Protein AF-A0A7S0LKS9-F1 (afdb_monomer_lite)

InterPro domains:
  IPR029044 Nucleotide-diphospho-sugar transferases [G3DSA:3.90.550.10] (1-172)

Secondary structure (DSSP, 8-state):
-HHHHHTS--TT----EEEEE-TT--HHHHHHHHH---SSS-EEEEEGGGGS---HHHHHHHHTT--STT--B----TT----TTHHHHHHHHHHHH--TT-HHHHHHHT--EEES---SEETTSSS-EE--HHHH-SSS----SSPPSSSEEEPHHHHHHHHHHHHHHTSTTT----

Organism: NCBI:txid221442

Foldseek 3Di:
DLVQQQLADQVLAQDEAEAEAFAPDDPVVVVCLVPRDHPRHHYHYHYNNPPNDGCPPVRCVLVVLPDPDLDKDKDADPPDHAHSCLNVQQVVCCVVQDPLLPPVSCVVVVHFWAFRDDDQWDPVDPPIDGDDCVVVDPDPDDDDPDDDPRIIIGGSVSVVVVSVVVVVQCDPPRHVPD

Sequence (178 aa):
LLTSLEAAEYCGDLVPLRIIVDGGALNTVTQAVHAFKWSHGTKEVISYDTRGVSLGIRGMWINSTVLPGNQHILPLEDDIEVSPLYYWWVQHAAQVYGSIDNKTLMAQRRLVGISLYTPRLNEIRYPQIKWLPEKATNTAAFRLQVPCSWGALFIGSVWKEFIAFYHLRVRQPFFNFS

pLDDT: mean 88.92, std 9.21, range [52.94, 98.38]

Radius of gyration: 17.78 Å; chains: 1; bounding box: 43×42×48 Å

Structure (mmCIF, N/CA/C/O backbone):
data_AF-A0A7S0LKS9-F1
#
_entry.id   AF-A0A7S0LKS9-F1
#
loop_
_atom_site.group_PDB
_atom_site.id
_atom_site.type_symbol
_atom_site.label_atom_id
_atom_site.label_alt_id
_atom_site.label_comp_id
_atom_site.label_asym_id
_atom_site.label_entity_id
_atom_site.label_seq_id
_atom_site.pdbx_PDB_ins_code
_atom_site.Cartn_x
_atom_site.Cartn_y
_atom_site.Cartn_z
_atom_site.occupancy
_atom_site.B_iso_or_equiv
_atom_site.auth_seq_id
_atom_site.auth_comp_id
_atom_site.auth_asym_id
_atom_site.auth_atom_id
_atom_site.pdbx_PDB_model_num
ATOM 1 N N . LEU A 1 1 ? -12.368 1.971 -1.699 1.00 96.06 1 LEU A N 1
ATOM 2 C CA . LEU A 1 1 ? -11.348 1.031 -1.168 1.00 96.06 1 LEU A CA 1
ATOM 3 C C . LEU A 1 1 ? -11.827 -0.379 -0.759 1.00 96.06 1 LEU A C 1
ATOM 5 O O . LEU A 1 1 ? -11.455 -1.335 -1.431 1.00 96.06 1 LEU A O 1
ATOM 9 N N . LEU A 1 2 ? -12.567 -0.570 0.348 1.00 97.94 2 LEU A N 1
ATOM 10 C CA . LEU A 1 2 ? -12.765 -1.913 0.952 1.00 97.94 2 LEU A CA 1
ATOM 11 C C . LEU A 1 2 ? -13.381 -2.946 -0.003 1.00 97.94 2 LEU A C 1
ATOM 13 O O . LEU A 1 2 ? -12.900 -4.071 -0.093 1.00 97.94 2 LEU A O 1
ATOM 17 N N . THR A 1 3 ? -14.392 -2.540 -0.771 1.00 98.00 3 THR A N 1
ATOM 18 C CA . THR A 1 3 ? -15.015 -3.395 -1.790 1.00 98.00 3 THR A CA 1
ATOM 19 C C . THR A 1 3 ? -14.018 -3.827 -2.867 1.00 98.00 3 THR A C 1
ATOM 21 O O . THR A 1 3 ? -14.008 -4.990 -3.251 1.00 98.00 3 THR A O 1
ATOM 24 N N . SER A 1 4 ? -13.150 -2.919 -3.332 1.00 98.25 4 SER A N 1
ATOM 25 C CA . SER A 1 4 ? -12.132 -3.253 -4.339 1.00 98.25 4 SER A CA 1
ATOM 26 C C . SER A 1 4 ? -11.036 -4.173 -3.799 1.00 98.25 4 SER A C 1
ATOM 28 O O . SER A 1 4 ? -10.529 -4.995 -4.552 1.00 98.25 4 SER A O 1
ATOM 30 N N . LEU A 1 5 ? -10.699 -4.072 -2.505 1.00 98.19 5 LEU A N 1
ATOM 31 C CA . LEU A 1 5 ? -9.762 -4.998 -1.862 1.00 98.19 5 LEU A CA 1
ATOM 32 C C . LEU A 1 5 ? -10.354 -6.405 -1.792 1.00 98.19 5 LEU A C 1
ATOM 34 O O . LEU A 1 5 ? -9.710 -7.358 -2.202 1.00 98.19 5 LEU A O 1
ATOM 38 N N . GLU A 1 6 ? -11.597 -6.537 -1.329 1.00 98.19 6 GLU A N 1
ATOM 39 C CA . GLU A 1 6 ? -12.261 -7.844 -1.230 1.00 98.19 6 GLU A CA 1
ATOM 40 C C . GLU A 1 6 ? -12.460 -8.511 -2.599 1.00 98.19 6 GLU A C 1
ATOM 42 O O . GLU A 1 6 ? -12.403 -9.732 -2.705 1.00 98.19 6 GLU A O 1
ATOM 47 N N . ALA A 1 7 ? -12.670 -7.722 -3.654 1.00 98.12 7 ALA A N 1
ATOM 48 C CA . ALA A 1 7 ? -12.849 -8.224 -5.014 1.00 98.12 7 ALA A CA 1
ATOM 49 C C . ALA A 1 7 ? -11.535 -8.578 -5.739 1.00 98.12 7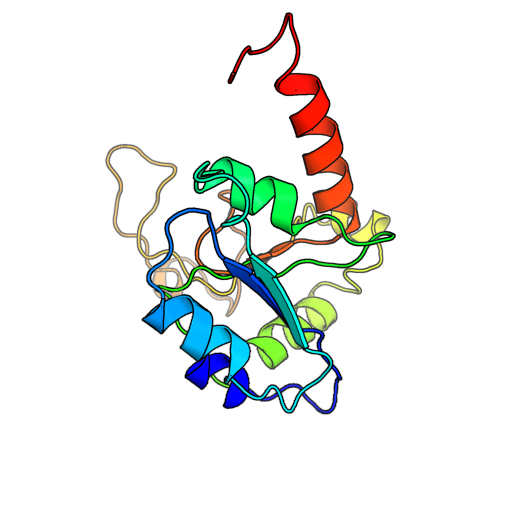 ALA A C 1
ATOM 51 O O . ALA A 1 7 ? -11.587 -9.038 -6.881 1.00 98.12 7 ALA A O 1
ATOM 52 N N . ALA A 1 8 ? -10.372 -8.316 -5.137 1.00 98.19 8 ALA A N 1
ATOM 53 C CA . ALA A 1 8 ? -9.086 -8.548 -5.782 1.00 98.19 8 ALA A CA 1
ATOM 54 C C . ALA A 1 8 ? -8.640 -10.017 -5.729 1.00 98.19 8 ALA A C 1
ATOM 56 O O . ALA A 1 8 ? -9.030 -10.785 -4.852 1.00 98.19 8 ALA A O 1
ATOM 57 N N . GLU A 1 9 ? -7.795 -10.395 -6.688 1.00 97.19 9 GLU A N 1
ATOM 58 C CA . GLU A 1 9 ? -7.182 -11.717 -6.785 1.00 97.19 9 GLU A CA 1
ATOM 59 C C . GLU A 1 9 ? -5.852 -11.745 -6.023 1.00 97.19 9 GLU A C 1
ATOM 61 O O . GLU A 1 9 ? -4.902 -11.048 -6.393 1.00 97.19 9 GLU A O 1
ATOM 66 N N . TYR A 1 10 ? -5.783 -12.578 -4.983 1.00 97.69 10 TYR A N 1
ATOM 67 C CA . TYR A 1 10 ? -4.606 -12.741 -4.122 1.00 97.69 10 TYR A CA 1
ATOM 68 C C . TYR A 1 10 ? -3.764 -13.978 -4.453 1.00 97.69 10 TYR A C 1
ATOM 70 O O . TYR A 1 10 ? -2.829 -14.302 -3.730 1.00 97.69 10 TYR A O 1
ATOM 78 N N . CYS A 1 11 ? -4.054 -14.666 -5.557 1.00 94.38 11 CYS A N 1
ATOM 79 C CA . CYS A 1 11 ? -3.308 -15.821 -6.060 1.00 94.38 11 CYS A CA 1
ATOM 80 C C . CYS A 1 11 ? -3.220 -16.987 -5.055 1.00 94.38 11 CYS A C 1
ATOM 82 O O . CYS A 1 11 ? -2.276 -17.773 -5.098 1.00 94.38 11 CYS A O 1
ATOM 84 N N . GLY A 1 12 ? -4.201 -17.101 -4.152 1.00 94.25 12 GLY A N 1
ATOM 85 C CA . GLY A 1 12 ? -4.217 -18.082 -3.062 1.00 94.25 12 GLY A CA 1
ATOM 86 C C . GLY A 1 12 ? -3.401 -17.694 -1.821 1.00 94.25 12 GLY A C 1
ATOM 87 O O . GLY A 1 12 ? -3.406 -18.454 -0.850 1.00 94.25 12 GLY A O 1
ATOM 88 N N . ASP A 1 13 ? -2.739 -16.533 -1.818 1.00 95.62 13 ASP A N 1
ATOM 89 C CA . ASP A 1 13 ? -2.003 -16.039 -0.655 1.00 95.62 13 ASP A CA 1
ATOM 90 C C . ASP A 1 13 ? -2.953 -15.493 0.418 1.00 95.62 13 ASP A C 1
ATOM 92 O O . ASP A 1 13 ? -3.965 -14.851 0.131 1.00 95.62 13 ASP A O 1
ATOM 96 N N . LEU A 1 14 ? -2.586 -15.704 1.685 1.00 96.06 14 LEU A N 1
ATOM 97 C CA . LEU A 1 14 ? -3.245 -15.062 2.820 1.00 96.06 14 LEU A CA 1
ATOM 98 C C . LEU A 1 14 ? -2.545 -13.738 3.132 1.00 96.06 14 LEU A C 1
ATOM 100 O O . LEU A 1 14 ? -1.422 -13.717 3.639 1.00 96.06 14 LEU A O 1
ATOM 104 N N . VAL A 1 15 ? -3.228 -12.630 2.864 1.00 95.38 15 VAL A N 1
ATOM 105 C CA . VAL A 1 15 ? -2.738 -11.266 3.056 1.00 95.38 15 VAL A CA 1
ATOM 106 C C . VAL A 1 15 ? -3.422 -10.629 4.269 1.00 95.38 15 VAL A C 1
ATOM 108 O O . VAL A 1 15 ? -4.631 -10.391 4.247 1.00 95.38 15 VAL A O 1
ATOM 111 N N . PRO A 1 16 ? -2.682 -10.327 5.351 1.00 94.56 16 PRO A N 1
ATOM 112 C CA . PRO A 1 16 ? -3.230 -9.601 6.490 1.00 94.56 16 PRO A CA 1
ATOM 113 C C . PRO A 1 16 ? -3.693 -8.195 6.096 1.00 94.56 16 PRO A C 1
ATOM 115 O O . PRO A 1 16 ? -2.937 -7.428 5.500 1.00 94.56 16 PRO A O 1
ATOM 118 N N . LEU A 1 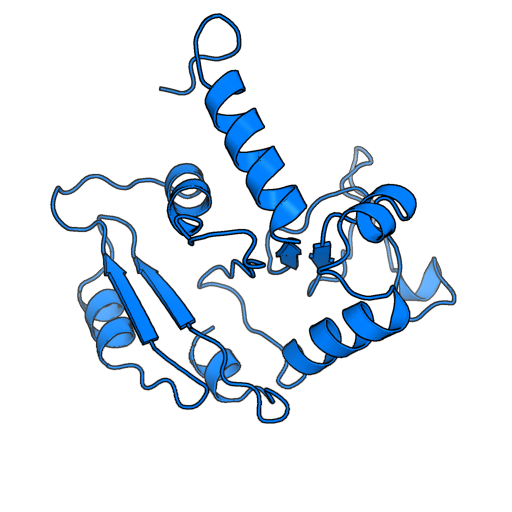17 ? -4.914 -7.837 6.490 1.00 95.62 17 LEU A N 1
ATOM 119 C CA . LEU A 1 17 ? -5.466 -6.498 6.341 1.00 95.62 17 LEU A CA 1
ATOM 120 C C . LEU A 1 17 ? -5.520 -5.809 7.704 1.00 95.62 17 LEU A C 1
ATOM 122 O O . LEU A 1 17 ? -6.250 -6.223 8.605 1.00 95.62 17 LEU A O 1
ATOM 126 N N . ARG A 1 18 ? -4.780 -4.711 7.835 1.00 94.12 18 ARG A N 1
ATOM 127 C CA . ARG A 1 18 ? -4.862 -3.810 8.984 1.00 94.12 18 ARG A CA 1
ATOM 128 C C . ARG A 1 18 ? -5.527 -2.517 8.549 1.00 94.12 18 ARG A C 1
ATOM 130 O O . ARG A 1 18 ? -5.017 -1.837 7.664 1.00 94.12 18 ARG A O 1
ATOM 137 N N . ILE A 1 19 ? -6.637 -2.171 9.188 1.00 94.81 19 ILE A N 1
ATOM 138 C CA . ILE A 1 19 ? -7.364 -0.936 8.911 1.00 94.81 19 ILE A CA 1
ATOM 139 C C . ILE A 1 19 ? -7.192 0.005 10.093 1.00 94.81 19 ILE A C 1
ATOM 141 O O . ILE A 1 19 ? -7.454 -0.363 11.238 1.00 94.81 19 ILE A O 1
ATOM 145 N N . ILE A 1 20 ? -6.715 1.210 9.808 1.00 92.12 20 ILE A N 1
ATOM 146 C CA . ILE A 1 20 ? -6.375 2.201 10.822 1.00 92.12 20 ILE A CA 1
ATOM 147 C C . ILE A 1 20 ? -7.318 3.377 10.670 1.00 92.12 20 ILE A C 1
ATOM 149 O O . ILE A 1 20 ? -7.400 3.982 9.606 1.00 92.12 20 ILE A O 1
ATOM 153 N N . VAL A 1 21 ? -8.018 3.688 11.751 1.00 92.62 21 VAL A N 1
ATOM 154 C CA . VAL A 1 21 ? -9.016 4.748 11.815 1.00 92.62 21 VAL A CA 1
ATOM 155 C C . VAL A 1 21 ? -8.465 5.858 12.699 1.00 92.62 21 VAL A C 1
ATOM 157 O O . VAL A 1 21 ? -8.126 5.616 13.862 1.00 92.62 21 VAL A O 1
ATOM 160 N N . ASP A 1 22 ? -8.335 7.066 12.148 1.00 91.94 22 ASP A N 1
ATOM 161 C CA . ASP A 1 22 ? -7.852 8.215 12.917 1.00 91.94 22 ASP A CA 1
ATOM 162 C C . ASP A 1 22 ? -8.875 8.683 13.964 1.00 91.94 22 ASP A C 1
ATOM 164 O O . ASP A 1 22 ? -10.064 8.357 13.901 1.00 91.94 22 ASP A O 1
ATOM 168 N N . GLY A 1 23 ? -8.408 9.475 14.929 1.00 90.44 23 GLY A N 1
ATOM 169 C CA . GLY A 1 23 ? -9.276 10.129 15.902 1.00 90.44 23 GLY A CA 1
ATOM 170 C C . GLY A 1 23 ? -10.269 11.084 15.231 1.00 90.44 23 GLY A C 1
ATOM 171 O O . GLY A 1 23 ? -9.899 11.855 14.348 1.00 90.44 23 GLY A O 1
ATOM 172 N N . GLY A 1 24 ? -11.530 11.049 15.671 1.00 87.94 24 GLY A N 1
ATOM 173 C CA . GLY A 1 24 ? -12.597 11.896 15.125 1.00 87.94 24 GLY A CA 1
ATOM 174 C C . GLY A 1 24 ? -13.312 11.325 13.895 1.00 87.94 24 GLY A C 1
ATOM 175 O O . GLY A 1 24 ? -14.127 12.024 13.291 1.00 87.94 24 GLY A O 1
ATOM 176 N N . ALA A 1 25 ? -13.047 10.069 13.523 1.00 89.88 25 ALA A N 1
ATOM 177 C CA . ALA A 1 25 ? -13.829 9.380 12.504 1.00 89.88 25 ALA A CA 1
ATOM 178 C C . ALA A 1 25 ? -15.313 9.278 12.897 1.00 89.88 25 ALA A C 1
ATOM 180 O O . ALA A 1 25 ? -15.669 9.095 14.061 1.00 89.88 25 ALA A O 1
ATOM 181 N N . LEU A 1 26 ? -16.199 9.363 11.902 1.00 92.19 26 LEU A N 1
ATOM 182 C CA . LEU A 1 26 ? -17.635 9.210 12.127 1.00 92.19 26 LEU A CA 1
ATOM 183 C C . LEU A 1 26 ? -17.958 7.798 12.631 1.00 92.19 26 LEU A C 1
ATOM 185 O O . LEU A 1 26 ? -17.413 6.812 12.136 1.00 92.19 26 LEU A O 1
ATOM 189 N N . ASN A 1 27 ? -18.941 7.685 13.527 1.00 92.00 27 ASN A N 1
ATOM 190 C CA . ASN A 1 27 ? -19.422 6.388 14.021 1.00 92.00 27 ASN A CA 1
ATOM 191 C C . ASN A 1 27 ? -19.809 5.427 12.888 1.00 92.00 27 ASN A C 1
ATOM 193 O O . ASN A 1 27 ? -19.575 4.226 12.995 1.00 92.00 27 ASN A O 1
ATOM 197 N N . THR A 1 28 ? -20.374 5.946 11.796 1.00 95.56 28 THR A N 1
ATOM 198 C CA . THR A 1 28 ? -20.734 5.156 10.610 1.00 95.56 28 THR A CA 1
ATOM 199 C C . THR A 1 28 ? -19.511 4.562 9.916 1.00 95.56 28 THR A C 1
ATOM 201 O O . THR A 1 28 ? -19.565 3.411 9.488 1.00 95.56 28 THR A O 1
ATOM 204 N N . VAL A 1 29 ? -18.400 5.305 9.853 1.00 93.94 29 VAL A N 1
ATOM 205 C CA . VAL A 1 29 ? -17.123 4.804 9.334 1.00 93.94 29 VAL A CA 1
ATOM 206 C C . VAL A 1 29 ? -16.643 3.682 10.237 1.00 93.94 29 VAL A C 1
ATOM 208 O O . VAL A 1 29 ? -16.519 2.561 9.759 1.00 93.94 29 VAL A O 1
ATOM 211 N N . THR A 1 30 ? -16.493 3.937 11.541 1.00 93.12 30 THR A N 1
ATOM 212 C CA . THR A 1 30 ? -16.053 2.941 12.535 1.00 93.12 30 THR A CA 1
ATOM 213 C C . THR A 1 30 ? -16.879 1.650 12.458 1.00 93.12 30 THR A C 1
ATOM 215 O O . THR A 1 30 ? -16.322 0.554 12.371 1.00 93.12 30 THR A O 1
ATOM 218 N N . GLN A 1 31 ? -18.209 1.760 12.396 1.00 95.06 31 GLN A N 1
ATOM 219 C CA . GLN A 1 31 ? -19.110 0.615 12.229 1.00 95.06 31 GLN A CA 1
ATOM 220 C C . GLN A 1 31 ? -18.855 -0.147 10.925 1.00 95.06 31 GLN A C 1
ATOM 222 O O . GLN A 1 31 ? -18.771 -1.376 10.954 1.00 95.06 31 GLN A O 1
ATOM 227 N N . ALA A 1 32 ? -18.690 0.553 9.799 1.00 96.44 32 ALA A N 1
ATOM 228 C CA . ALA A 1 32 ? -18.408 -0.072 8.511 1.00 96.44 32 ALA A CA 1
ATOM 229 C C . ALA A 1 32 ? -17.090 -0.864 8.536 1.00 96.44 32 ALA A C 1
ATOM 231 O O . ALA A 1 32 ? -17.057 -2.009 8.082 1.00 96.44 32 ALA A O 1
ATOM 232 N N . VAL A 1 33 ? -16.024 -0.315 9.131 1.00 96.31 33 VAL A N 1
ATOM 233 C CA . VAL A 1 33 ? -14.716 -0.996 9.219 1.00 96.31 33 VAL A CA 1
ATOM 234 C C . VAL A 1 33 ? -14.775 -2.256 10.086 1.00 96.31 33 VAL A C 1
ATOM 236 O O . VAL A 1 33 ? -14.206 -3.302 9.749 1.00 96.31 33 VAL A O 1
ATOM 239 N N . HIS A 1 34 ? -15.496 -2.187 11.208 1.00 95.94 34 HIS A N 1
ATOM 240 C CA . HIS A 1 34 ? -15.692 -3.344 12.079 1.00 95.94 34 HIS A CA 1
ATOM 241 C C . HIS A 1 34 ? -16.566 -4.418 11.423 1.00 95.94 34 HIS A C 1
ATOM 243 O O . HIS A 1 34 ? -16.226 -5.600 11.519 1.00 95.94 34 HIS A O 1
ATOM 249 N N . ALA A 1 35 ? -17.626 -4.024 10.713 1.00 97.44 35 ALA A N 1
ATOM 250 C CA . ALA A 1 35 ? -18.545 -4.937 10.034 1.00 97.44 35 ALA A CA 1
ATOM 251 C C . ALA A 1 35 ? -17.959 -5.581 8.765 1.00 97.44 35 ALA A C 1
ATOM 253 O O . ALA A 1 35 ? -18.375 -6.679 8.393 1.00 97.44 35 ALA A O 1
ATOM 254 N N . PHE A 1 36 ? -16.997 -4.925 8.110 1.00 98.38 36 PHE A N 1
ATOM 255 C CA . PHE A 1 36 ? -16.362 -5.425 6.893 1.00 98.38 36 PHE A CA 1
ATOM 256 C C . PHE A 1 36 ? -15.754 -6.820 7.100 1.00 98.38 36 PHE A C 1
ATOM 258 O O . PHE A 1 36 ? -15.000 -7.042 8.046 1.00 98.38 36 PHE A O 1
ATOM 265 N N . LYS A 1 37 ? -16.062 -7.776 6.225 1.00 98.00 37 LYS A N 1
ATOM 266 C CA . LYS A 1 37 ? -15.480 -9.122 6.277 1.00 98.00 37 LYS A CA 1
ATOM 26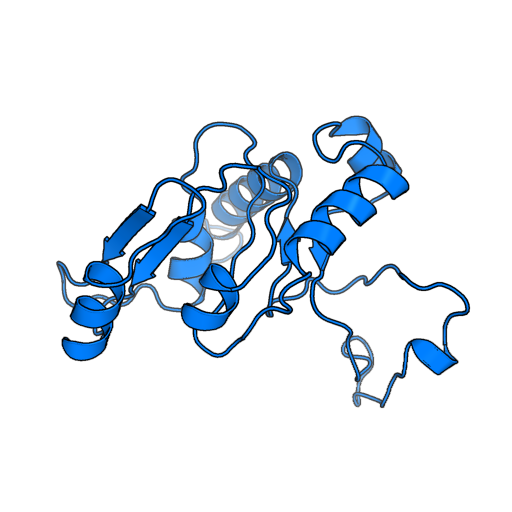7 C C . LYS A 1 37 ? -14.315 -9.190 5.304 1.00 98.00 37 LYS A C 1
ATOM 269 O O . LYS A 1 37 ? -14.453 -8.724 4.185 1.00 98.00 37 LYS A O 1
ATOM 274 N N . TRP A 1 38 ? -13.209 -9.767 5.760 1.00 98.31 38 TRP A N 1
ATOM 275 C CA . TRP A 1 38 ? -12.011 -9.966 4.959 1.00 98.31 38 TRP A CA 1
ATOM 276 C C . TRP A 1 38 ? -11.844 -11.454 4.678 1.00 98.31 38 TRP A C 1
ATOM 278 O O . TRP A 1 38 ? -11.656 -12.220 5.626 1.00 98.31 38 TRP A O 1
ATOM 288 N N . SER A 1 39 ? -11.971 -11.870 3.416 1.00 97.88 39 SER A N 1
ATOM 289 C CA . SER A 1 39 ? -11.875 -13.294 3.054 1.00 97.88 39 SER A CA 1
ATOM 290 C C . SER A 1 39 ? -10.455 -13.758 2.733 1.00 97.88 39 SER A C 1
ATOM 292 O O . SER A 1 39 ? -10.187 -14.958 2.777 1.00 97.88 39 SER A O 1
ATOM 294 N N . HIS A 1 40 ? -9.528 -12.827 2.499 1.00 97.69 40 HIS A N 1
ATOM 295 C CA . HIS A 1 40 ? -8.179 -13.136 2.013 1.00 97.69 40 HIS A CA 1
ATOM 296 C C . HIS A 1 40 ? -7.106 -13.139 3.108 1.00 97.69 40 HIS A C 1
ATOM 298 O O . HIS A 1 40 ? -5.925 -13.034 2.806 1.00 97.69 40 HIS A O 1
ATOM 304 N N . GLY A 1 41 ? -7.466 -13.240 4.392 1.00 97.12 41 GLY A N 1
AT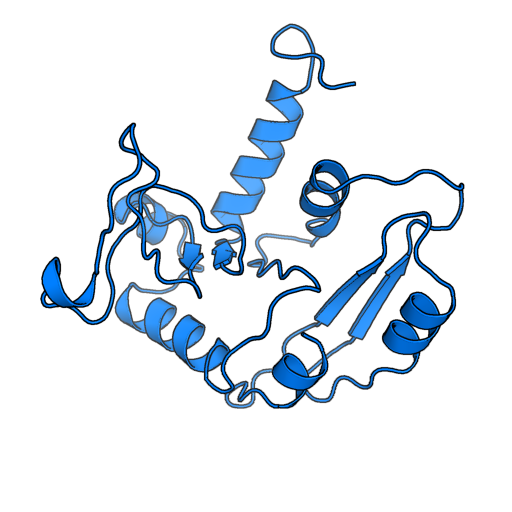OM 305 C CA . GLY A 1 41 ? -6.490 -13.296 5.486 1.00 97.12 41 GLY A CA 1
ATOM 306 C C . GLY A 1 41 ? -7.035 -12.856 6.842 1.00 97.12 41 GLY A C 1
ATOM 307 O O . GLY A 1 41 ? -8.238 -12.867 7.096 1.00 97.12 41 GLY A O 1
ATOM 308 N N . THR A 1 42 ? -6.140 -12.450 7.744 1.00 96.62 42 THR A N 1
ATOM 309 C CA . THR A 1 42 ? -6.529 -11.876 9.039 1.00 96.62 42 THR A CA 1
ATOM 310 C C . THR A 1 42 ? -6.929 -10.411 8.887 1.00 96.62 42 THR A C 1
ATOM 312 O O . THR A 1 42 ? -6.346 -9.684 8.085 1.00 96.62 42 THR A O 1
ATOM 315 N N . LYS A 1 43 ? -7.916 -9.966 9.673 1.00 96.94 43 LYS A N 1
ATOM 316 C CA . LYS A 1 43 ? -8.324 -8.559 9.755 1.00 96.94 43 LYS A CA 1
ATOM 317 C C . LYS A 1 43 ? -8.025 -8.001 11.140 1.00 96.94 43 LYS A C 1
ATOM 319 O O . LYS A 1 43 ? -8.476 -8.560 12.136 1.00 96.94 43 LYS A O 1
ATOM 324 N N . GLU A 1 44 ? -7.350 -6.863 11.189 1.00 94.44 44 GLU A N 1
ATOM 325 C CA . GLU A 1 44 ? -7.137 -6.071 12.399 1.00 94.44 44 GLU A CA 1
ATOM 326 C C . GLU A 1 44 ? -7.682 -4.655 12.189 1.00 94.44 44 GLU A C 1
ATOM 328 O O . GLU A 1 44 ? -7.473 -4.056 11.135 1.00 94.44 44 GLU A O 1
ATOM 333 N N . VAL A 1 45 ? -8.383 -4.113 13.187 1.00 93.38 45 VAL A N 1
ATOM 334 C CA . VAL A 1 45 ? -8.853 -2.720 13.183 1.00 93.38 45 VAL A CA 1
ATOM 335 C C . VAL A 1 45 ? -8.218 -1.996 14.361 1.00 93.38 45 VAL A C 1
ATOM 337 O O . VAL A 1 45 ? -8.346 -2.445 15.499 1.00 93.38 45 VAL A O 1
ATOM 340 N N . ILE A 1 46 ? -7.545 -0.881 14.085 1.00 90.06 46 ILE A N 1
ATOM 341 C CA . ILE A 1 46 ? -6.914 -0.019 15.087 1.00 90.06 46 ILE A CA 1
ATOM 342 C C . ILE A 1 46 ? -7.579 1.352 15.009 1.00 90.06 46 ILE A C 1
ATOM 344 O O . ILE A 1 46 ? -7.467 2.031 13.992 1.00 90.06 46 ILE A O 1
ATOM 348 N N . SER A 1 47 ? -8.236 1.770 16.088 1.00 88.69 47 SER A N 1
ATOM 349 C CA . SER A 1 47 ? -8.908 3.071 16.160 1.00 88.69 47 SER A CA 1
ATOM 350 C C . SER A 1 47 ? -8.202 3.988 17.154 1.00 88.69 47 SER A C 1
ATOM 352 O O . SER A 1 47 ? -8.069 3.655 18.333 1.00 88.69 47 SER A O 1
ATOM 354 N N . TYR A 1 48 ? -7.793 5.172 16.699 1.00 85.56 48 TYR A N 1
ATOM 355 C CA . TYR A 1 48 ? -7.166 6.205 17.536 1.00 85.56 48 TYR A CA 1
ATOM 356 C C . TYR A 1 48 ? -8.179 7.128 18.242 1.00 85.56 48 TYR A C 1
ATOM 358 O O . TYR A 1 48 ? -7.801 8.106 18.882 1.00 85.56 48 TYR A O 1
ATOM 366 N N . ASP A 1 49 ? -9.463 6.763 18.219 1.00 69.00 49 ASP A N 1
ATOM 367 C CA . ASP A 1 49 ? -10.592 7.499 18.809 1.00 69.00 49 ASP A CA 1
ATOM 368 C C . ASP A 1 49 ? -10.500 7.702 20.337 1.00 69.00 49 ASP A C 1
ATOM 370 O O . ASP A 1 49 ? -11.078 8.624 20.904 1.00 69.00 49 ASP A O 1
ATOM 374 N N . THR A 1 50 ? -9.698 6.891 21.031 1.00 55.28 50 THR A N 1
ATOM 375 C CA . THR A 1 50 ? -9.720 6.781 22.502 1.00 55.28 50 THR A CA 1
ATOM 376 C C . THR A 1 50 ? -9.378 8.053 23.292 1.00 55.28 50 THR A C 1
ATOM 378 O O . THR A 1 50 ? -9.501 8.039 24.516 1.00 55.28 50 THR A O 1
ATOM 381 N N . ARG A 1 51 ? -8.956 9.157 22.655 1.00 52.94 51 ARG A N 1
ATOM 382 C CA . ARG A 1 51 ? -8.585 10.409 23.351 1.00 52.94 51 ARG A CA 1
ATOM 383 C C . ARG A 1 51 ? -9.011 11.714 22.664 1.00 52.94 51 ARG A C 1
ATOM 385 O O . ARG A 1 51 ? -8.597 12.773 23.123 1.00 52.94 51 ARG A O 1
ATOM 392 N N . GLY A 1 52 ? -9.792 11.669 21.580 1.00 59.91 52 GLY A N 1
ATOM 393 C CA . GLY A 1 52 ? -10.159 12.880 20.820 1.00 59.91 52 GLY A CA 1
ATOM 394 C C . GLY A 1 52 ? -8.974 13.586 20.140 1.00 59.91 52 GLY A C 1
ATOM 395 O O . GLY A 1 52 ? -9.073 14.756 19.780 1.00 59.91 52 GLY A O 1
ATOM 396 N N . VAL A 1 53 ? -7.844 12.891 19.978 1.00 70.38 53 VAL A N 1
ATOM 397 C CA . VAL A 1 53 ? -6.633 13.410 19.332 1.00 70.38 53 VAL A CA 1
ATOM 398 C C . VAL A 1 53 ? -6.460 12.694 17.998 1.00 70.38 53 VAL A C 1
ATOM 400 O O . VAL A 1 53 ? -6.240 11.486 17.971 1.00 70.38 53 VAL A O 1
ATOM 403 N N . SER A 1 54 ? -6.556 13.446 16.902 1.00 84.62 54 SER A N 1
ATOM 404 C CA . SER A 1 54 ? -6.182 12.979 15.564 1.00 84.62 54 SER A CA 1
ATOM 405 C C . SER A 1 54 ? -4.658 12.939 15.447 1.00 84.62 54 SER A C 1
ATOM 407 O O . SER A 1 54 ? -3.958 13.861 15.872 1.00 84.62 54 SER A O 1
ATOM 409 N N . LEU A 1 55 ? -4.136 11.859 14.872 1.00 86.75 55 LEU A N 1
ATOM 410 C CA . LEU A 1 55 ? -2.724 11.732 14.518 1.00 86.75 55 LEU A CA 1
ATOM 411 C C . LEU A 1 55 ? -2.379 12.531 13.255 1.00 86.75 55 LEU A C 1
ATOM 413 O O . LEU A 1 55 ? -1.200 12.801 12.989 1.00 86.75 55 LEU A O 1
ATOM 417 N N . GLY A 1 56 ? -3.398 12.869 12.462 1.00 88.12 56 GLY A N 1
ATOM 418 C CA . GLY A 1 56 ? -3.267 13.427 11.129 1.00 88.12 56 GLY A CA 1
ATOM 419 C C . GLY A 1 56 ? -2.575 12.459 10.171 1.00 88.12 56 GLY A C 1
ATOM 420 O O . GLY A 1 56 ? -2.012 11.434 10.562 1.00 88.12 56 GLY A O 1
ATOM 421 N N . ILE A 1 57 ? -2.542 12.819 8.887 1.00 87.62 57 ILE A N 1
ATOM 422 C CA . ILE A 1 57 ? -2.002 11.945 7.834 1.00 87.62 57 ILE A CA 1
ATOM 423 C C . ILE A 1 57 ? -0.574 11.470 8.141 1.00 87.62 57 ILE A C 1
ATOM 425 O O . ILE A 1 57 ? -0.264 10.289 8.042 1.00 87.62 57 ILE A O 1
ATOM 429 N N . ARG A 1 58 ? 0.296 12.360 8.633 1.00 87.56 58 ARG A N 1
ATOM 430 C CA . ARG A 1 58 ? 1.680 12.005 8.974 1.00 87.56 58 ARG A CA 1
ATOM 431 C C . ARG A 1 58 ? 1.743 10.998 10.116 1.00 87.56 58 ARG A C 1
ATOM 433 O O . ARG A 1 58 ? 2.474 10.015 10.021 1.00 87.56 58 ARG A O 1
ATOM 440 N N . GLY A 1 59 ? 1.013 11.250 11.202 1.00 87.50 59 GLY A N 1
ATOM 441 C CA . GLY A 1 59 ? 1.010 10.361 12.354 1.00 87.50 59 GLY A CA 1
ATOM 442 C C . GLY A 1 59 ? 0.398 9.005 12.011 1.00 87.50 59 GLY A 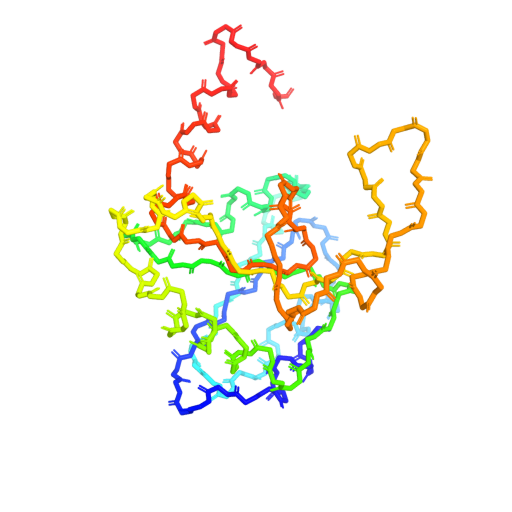C 1
ATOM 443 O O . GLY A 1 59 ? 0.940 7.989 12.439 1.00 87.50 59 GLY A O 1
ATOM 444 N N . MET A 1 60 ? -0.649 8.970 11.184 1.00 88.56 60 MET A N 1
ATOM 445 C CA . MET A 1 60 ? -1.221 7.725 10.667 1.00 88.56 60 MET A CA 1
ATOM 446 C C . MET A 1 60 ? -0.208 6.938 9.837 1.00 88.56 60 MET A C 1
ATOM 448 O O . MET A 1 60 ? 0.015 5.764 10.115 1.00 88.56 60 MET A O 1
ATOM 452 N N . TRP A 1 61 ? 0.465 7.578 8.876 1.00 87.38 61 TRP A N 1
ATOM 453 C CA . TRP A 1 61 ? 1.471 6.922 8.040 1.00 87.38 61 TRP A CA 1
ATOM 454 C C . TRP A 1 61 ? 2.605 6.320 8.880 1.00 87.38 61 TRP A C 1
ATOM 456 O O . TRP A 1 61 ? 2.946 5.157 8.692 1.00 87.38 61 TRP A O 1
ATOM 466 N N . ILE A 1 62 ? 3.142 7.055 9.857 1.00 87.12 62 ILE A N 1
ATOM 467 C CA . ILE A 1 62 ? 4.242 6.566 10.708 1.00 87.12 62 ILE A CA 1
ATOM 468 C C . ILE A 1 62 ? 3.783 5.457 11.667 1.00 87.12 62 ILE A C 1
ATOM 470 O O . ILE A 1 62 ? 4.494 4.470 11.858 1.00 87.12 62 ILE A O 1
ATOM 474 N N . ASN A 1 63 ? 2.594 5.584 12.261 1.00 81.06 63 ASN A N 1
ATOM 475 C CA . ASN A 1 63 ? 2.082 4.579 13.195 1.00 81.06 63 ASN A CA 1
ATOM 476 C C . ASN A 1 63 ? 1.466 3.360 12.496 1.00 81.06 63 ASN A C 1
ATOM 478 O O . ASN A 1 63 ? 1.325 2.311 13.124 1.00 81.06 63 ASN A O 1
ATOM 482 N N . SER A 1 64 ? 1.176 3.442 11.193 1.00 74.81 64 SER A N 1
ATOM 483 C CA . SER A 1 64 ? 0.665 2.303 10.421 1.00 74.81 64 SER A CA 1
ATOM 484 C C . SER A 1 64 ? 1.639 1.133 10.316 1.00 74.81 64 SER A C 1
ATOM 486 O O . SER A 1 64 ? 1.258 0.018 9.962 1.00 74.81 64 SER A O 1
ATOM 488 N N . THR A 1 65 ? 2.894 1.361 10.705 1.00 67.31 65 THR A N 1
ATOM 489 C CA . THR A 1 65 ? 4.015 0.486 10.370 1.00 67.31 65 THR A CA 1
ATOM 490 C C . THR A 1 65 ? 4.669 -0.158 11.579 1.00 67.31 65 THR A C 1
ATOM 492 O O . THR A 1 65 ? 5.795 -0.643 11.493 1.00 67.31 65 THR A O 1
ATOM 495 N N . VAL A 1 66 ? 3.963 -0.195 12.714 1.00 63.84 66 VAL A N 1
ATOM 496 C CA . VAL A 1 66 ? 4.338 -1.021 13.870 1.00 63.84 66 VAL A CA 1
ATOM 497 C C . VAL A 1 66 ? 4.055 -2.488 13.523 1.00 63.84 66 VAL A C 1
ATOM 499 O O . VAL A 1 66 ? 3.067 -3.088 13.950 1.00 63.84 66 VAL A O 1
ATOM 502 N N . LEU A 1 67 ? 4.890 -3.049 12.652 1.00 63.84 67 LEU A N 1
ATOM 503 C CA . LEU A 1 67 ? 4.888 -4.455 12.269 1.00 63.84 67 LEU A CA 1
ATOM 504 C C . LEU A 1 67 ? 6.212 -5.088 12.712 1.00 63.84 67 LEU A C 1
ATOM 506 O O . LEU A 1 67 ? 7.267 -4.455 12.604 1.00 63.84 67 LEU A O 1
ATOM 510 N N . PRO A 1 68 ? 6.195 -6.324 13.233 1.00 61.53 68 PRO A N 1
ATOM 511 C CA . PRO A 1 68 ? 7.418 -7.012 13.614 1.00 61.53 68 PRO A CA 1
ATOM 512 C C . PRO A 1 68 ? 8.276 -7.349 12.382 1.00 61.53 68 PRO A C 1
ATOM 514 O O . PRO A 1 68 ? 7.782 -7.798 11.350 1.00 61.53 68 PRO A O 1
ATOM 517 N N . GLY A 1 69 ? 9.596 -7.195 12.513 1.00 71.88 69 GLY A N 1
ATOM 518 C CA . GLY A 1 69 ? 10.565 -7.682 11.526 1.00 71.88 69 GLY A CA 1
ATOM 519 C C . GLY A 1 69 ? 10.780 -6.759 10.321 1.00 71.88 69 GLY A C 1
ATOM 520 O O . GLY A 1 69 ? 11.016 -5.565 10.487 1.00 71.88 69 GLY A O 1
ATOM 521 N N . ASN A 1 70 ? 10.792 -7.352 9.121 1.00 77.31 70 ASN A N 1
ATOM 522 C CA . ASN A 1 70 ? 11.019 -6.685 7.830 1.00 77.31 70 ASN A CA 1
ATOM 523 C C . ASN A 1 70 ? 9.811 -6.859 6.889 1.00 77.31 70 ASN A C 1
ATOM 525 O O . ASN A 1 70 ? 9.979 -6.959 5.672 1.00 77.31 70 ASN A O 1
ATOM 529 N N . GLN A 1 71 ? 8.601 -6.941 7.447 1.00 87.31 71 GLN A N 1
ATOM 530 C CA . GLN A 1 71 ? 7.383 -7.069 6.649 1.00 87.31 71 GLN A CA 1
ATOM 531 C C . GLN A 1 71 ? 7.253 -5.897 5.674 1.00 87.31 71 GLN A C 1
ATOM 533 O O . GLN A 1 71 ? 7.517 -4.745 6.023 1.00 87.31 71 GLN A O 1
ATOM 538 N N . HIS A 1 72 ? 6.892 -6.209 4.435 1.00 91.06 72 HIS A N 1
ATOM 539 C CA . HIS A 1 72 ? 6.588 -5.198 3.434 1.00 91.06 72 HIS A CA 1
ATOM 540 C C . HIS A 1 72 ? 5.258 -4.534 3.769 1.00 91.06 72 HIS A C 1
ATOM 542 O O . HIS A 1 72 ? 4.367 -5.176 4.324 1.00 91.06 72 HIS A O 1
ATOM 548 N N . ILE A 1 73 ? 5.124 -3.258 3.426 1.00 91.19 73 ILE A N 1
ATOM 549 C CA . ILE A 1 73 ? 3.901 -2.506 3.702 1.00 91.19 73 ILE A CA 1
ATOM 550 C C . ILE A 1 73 ? 3.288 -2.006 2.405 1.00 91.19 73 ILE A C 1
ATOM 552 O O . ILE A 1 73 ? 4.008 -1.605 1.498 1.00 91.19 73 ILE A O 1
ATOM 556 N N . LEU A 1 74 ? 1.965 -2.000 2.329 1.00 93.94 74 LEU A N 1
ATOM 557 C CA . LEU A 1 74 ? 1.205 -1.413 1.231 1.00 93.94 74 LEU A CA 1
ATOM 558 C C . LEU A 1 74 ? 0.152 -0.477 1.841 1.00 93.94 74 LEU A C 1
ATOM 560 O O . LEU A 1 74 ? -0.987 -0.899 2.040 1.00 93.94 74 LEU A O 1
ATOM 564 N N . PRO A 1 75 ? 0.528 0.753 2.230 1.00 92.69 75 PRO A N 1
ATOM 565 C CA . PRO A 1 75 ? -0.436 1.730 2.717 1.00 92.69 75 PRO A CA 1
ATOM 566 C C . PRO A 1 75 ? -1.370 2.153 1.579 1.00 92.69 75 PRO A C 1
ATOM 568 O O . PRO A 1 75 ? -0.923 2.419 0.461 1.00 92.69 75 PRO A O 1
ATOM 571 N N . LEU A 1 76 ? -2.666 2.201 1.882 1.00 94.44 76 LEU A N 1
ATOM 572 C CA . LEU A 1 76 ? -3.730 2.631 0.980 1.00 94.44 76 LEU A CA 1
ATOM 573 C C . LEU A 1 76 ? -4.627 3.619 1.729 1.00 94.44 76 LEU A C 1
ATOM 575 O O . LEU A 1 76 ? -5.025 3.348 2.863 1.00 94.44 76 LEU A O 1
ATOM 579 N N . GLU A 1 77 ? -4.917 4.749 1.094 1.00 93.75 77 GLU A N 1
ATOM 580 C CA . GLU A 1 77 ? -5.835 5.774 1.603 1.00 93.75 77 GLU A CA 1
ATOM 581 C C . GLU A 1 77 ? -7.290 5.384 1.287 1.00 93.75 77 GLU A C 1
ATOM 583 O O . GLU A 1 77 ? -7.561 4.575 0.398 1.00 93.75 77 GLU A O 1
ATOM 588 N N . ASP A 1 78 ? -8.251 5.887 2.055 1.00 93.94 78 ASP A N 1
ATOM 589 C CA . ASP A 1 78 ? -9.658 5.485 1.954 1.00 93.94 78 ASP A CA 1
ATOM 590 C C . ASP A 1 78 ? -10.353 5.985 0.678 1.00 93.94 78 ASP A C 1
ATOM 592 O O . ASP A 1 78 ? -11.342 5.386 0.238 1.00 93.94 78 ASP A O 1
ATOM 596 N N . ASP A 1 79 ? -9.798 7.024 0.056 1.00 93.94 79 ASP A N 1
ATOM 597 C CA . ASP A 1 79 ? -10.277 7.673 -1.164 1.00 93.94 79 ASP A CA 1
ATOM 598 C C . ASP A 1 79 ? -9.764 7.033 -2.467 1.00 93.94 79 ASP A C 1
ATOM 600 O O . ASP A 1 79 ? -10.073 7.520 -3.557 1.00 93.94 79 ASP A O 1
ATOM 604 N N . ILE A 1 80 ? -9.045 5.908 -2.380 1.00 94.69 80 ILE A N 1
ATOM 605 C CA . ILE A 1 80 ? -8.597 5.148 -3.551 1.00 94.69 80 ILE A CA 1
ATOM 606 C C . ILE A 1 80 ? -9.298 3.792 -3.698 1.00 94.69 80 ILE A C 1
ATOM 608 O O . ILE A 1 80 ? -9.937 3.237 -2.795 1.00 94.69 80 ILE A O 1
ATOM 612 N N . GLU A 1 81 ? -9.172 3.236 -4.896 1.00 96.81 81 GLU A N 1
ATOM 613 C CA . GLU A 1 81 ? -9.593 1.884 -5.238 1.00 96.81 81 GLU A CA 1
ATOM 614 C C . GLU A 1 81 ? -8.442 1.156 -5.917 1.00 96.81 81 GLU A C 1
ATOM 616 O O . GLU A 1 81 ? -7.593 1.764 -6.573 1.00 96.81 81 GLU A O 1
ATOM 621 N N . VAL A 1 82 ? -8.415 -0.161 -5.756 1.00 97.50 82 VAL A N 1
ATOM 622 C CA . VAL A 1 82 ? -7.413 -1.014 -6.388 1.00 97.50 82 VAL A CA 1
ATOM 623 C C . VAL A 1 82 ? -8.024 -1.779 -7.555 1.00 97.50 82 VAL A C 1
ATOM 625 O O . VAL A 1 82 ? -9.197 -2.146 -7.544 1.00 97.50 82 VAL A O 1
ATOM 628 N N . SER A 1 83 ? -7.212 -2.046 -8.575 1.00 97.56 83 SER A N 1
ATOM 629 C CA . SER A 1 83 ? -7.578 -2.999 -9.626 1.00 97.56 83 SER A CA 1
ATOM 630 C C . SER A 1 83 ? -7.752 -4.400 -9.026 1.00 97.56 83 SER A C 1
ATOM 632 O O . SER A 1 83 ? -6.944 -4.765 -8.172 1.00 97.56 83 SER A O 1
ATOM 634 N N . PRO A 1 84 ? -8.673 -5.247 -9.527 1.00 97.94 84 PRO A N 1
ATOM 635 C CA . PRO A 1 84 ? -8.732 -6.654 -9.131 1.00 97.94 84 PRO A CA 1
ATOM 636 C C . PRO A 1 84 ? -7.409 -7.419 -9.324 1.00 97.94 84 PRO A C 1
ATOM 638 O O . PRO A 1 84 ? -7.195 -8.448 -8.697 1.00 97.94 84 PRO A O 1
ATOM 641 N N . LEU A 1 85 ? -6.499 -6.908 -10.164 1.00 97.56 85 LEU A N 1
ATOM 642 C CA . LEU A 1 85 ? -5.187 -7.500 -10.449 1.00 97.56 85 LEU A CA 1
ATOM 643 C C . LEU A 1 85 ? -4.020 -6.790 -9.742 1.00 97.56 85 LEU A C 1
ATOM 645 O O . LEU A 1 85 ? -2.860 -7.025 -10.083 1.00 97.56 85 LEU A O 1
ATOM 649 N N . TYR A 1 86 ? -4.281 -5.891 -8.788 1.00 97.44 86 TYR A N 1
ATOM 650 C CA . TYR A 1 86 ? -3.211 -5.104 -8.164 1.00 97.44 86 TYR A CA 1
ATOM 651 C C . TYR A 1 86 ? -2.190 -5.988 -7.429 1.00 97.44 86 TYR A C 1
ATOM 653 O O . TYR A 1 86 ? -0.990 -5.720 -7.484 1.00 97.44 86 TYR A O 1
ATOM 661 N N . TYR A 1 87 ? -2.650 -7.048 -6.757 1.00 97.19 87 TYR A N 1
ATOM 662 C CA . TYR A 1 87 ? -1.773 -7.944 -6.009 1.00 97.19 87 TYR A CA 1
ATOM 663 C C . TYR A 1 87 ? -0.954 -8.827 -6.951 1.00 97.19 87 TYR A C 1
ATOM 665 O O . TYR A 1 87 ? 0.258 -8.964 -6.776 1.00 97.19 87 TYR A O 1
ATOM 673 N N . TRP A 1 88 ? -1.579 -9.320 -8.026 1.00 95.88 88 TRP A N 1
ATOM 674 C CA . TRP A 1 88 ? -0.870 -9.983 -9.119 1.00 95.88 88 TRP A CA 1
ATOM 675 C C . TRP A 1 88 ? 0.254 -9.104 -9.682 1.00 95.88 88 TRP A C 1
ATOM 677 O O . TRP A 1 88 ? 1.369 -9.582 -9.869 1.00 95.88 88 TRP A O 1
ATOM 687 N N . TRP A 1 89 ? 0.001 -7.807 -9.893 1.00 95.69 89 TRP A N 1
ATOM 688 C CA . TRP A 1 89 ? 1.026 -6.866 -10.354 1.00 95.69 89 TRP A CA 1
ATOM 689 C C . TRP A 1 89 ? 2.205 -6.764 -9.380 1.00 95.69 89 TRP A C 1
ATOM 691 O O . TRP A 1 89 ? 3.359 -6.812 -9.809 1.00 95.69 89 TRP A O 1
ATOM 701 N N . VAL A 1 90 ? 1.934 -6.673 -8.075 1.00 95.19 90 VAL A N 1
ATOM 702 C CA . VAL A 1 90 ? 2.976 -6.645 -7.038 1.00 95.19 90 VAL A CA 1
ATOM 703 C C . VAL A 1 90 ? 3.827 -7.916 -7.083 1.00 95.19 90 VAL A C 1
ATOM 705 O O . VAL A 1 90 ? 5.055 -7.826 -7.123 1.00 95.19 90 VAL A O 1
ATOM 708 N N . GLN A 1 91 ? 3.188 -9.086 -7.137 1.00 94.12 91 GLN A N 1
ATOM 709 C CA . GLN A 1 91 ? 3.868 -10.380 -7.221 1.00 94.12 91 GLN A CA 1
ATOM 710 C C . GLN A 1 91 ? 4.698 -10.499 -8.505 1.00 94.12 91 GLN A C 1
ATOM 712 O O . GLN A 1 91 ? 5.874 -10.864 -8.472 1.00 94.12 91 GLN A O 1
ATOM 717 N N . HIS A 1 92 ? 4.123 -10.120 -9.645 1.00 93.88 92 HIS A N 1
ATOM 718 C CA . HIS A 1 92 ? 4.804 -10.168 -10.932 1.00 93.88 92 HIS A CA 1
ATOM 719 C C . HIS A 1 92 ? 6.020 -9.232 -10.973 1.00 93.88 92 HIS A C 1
ATOM 721 O O . HIS A 1 92 ? 7.103 -9.635 -11.398 1.00 93.88 92 HIS A O 1
ATOM 727 N N . ALA A 1 93 ? 5.890 -8.003 -10.468 1.00 93.31 93 ALA A N 1
ATOM 728 C CA . ALA A 1 93 ? 7.008 -7.072 -10.365 1.00 93.31 93 ALA A CA 1
ATOM 729 C C . ALA A 1 93 ? 8.110 -7.613 -9.434 1.00 93.31 93 ALA A C 1
ATOM 731 O O . ALA A 1 93 ? 9.290 -7.550 -9.786 1.00 93.31 93 ALA A O 1
ATOM 732 N N . ALA A 1 94 ? 7.749 -8.206 -8.292 1.00 91.44 94 ALA A N 1
ATOM 733 C CA . ALA A 1 94 ? 8.705 -8.855 -7.396 1.00 91.44 94 ALA A CA 1
ATOM 734 C C . ALA A 1 94 ? 9.447 -10.025 -8.070 1.00 91.44 94 ALA A C 1
ATOM 736 O O . ALA A 1 94 ? 10.638 -10.220 -7.841 1.00 91.44 94 ALA A O 1
ATOM 737 N N . GLN A 1 95 ? 8.791 -10.779 -8.951 1.00 90.50 95 GLN A N 1
ATOM 738 C CA . GLN A 1 95 ? 9.443 -11.842 -9.720 1.00 90.50 95 GLN A CA 1
ATOM 739 C C . GLN A 1 95 ? 10.398 -11.277 -10.783 1.00 90.50 95 GLN A C 1
ATOM 741 O O . GLN A 1 95 ? 11.556 -11.690 -10.857 1.00 90.50 95 GLN A O 1
ATOM 746 N N . VAL A 1 96 ? 9.946 -10.301 -11.577 1.00 90.94 96 VAL A N 1
ATOM 747 C CA . VAL A 1 96 ? 10.721 -9.717 -12.688 1.00 90.94 96 VAL A CA 1
ATOM 748 C C . VAL A 1 96 ? 11.947 -8.942 -12.195 1.00 90.94 96 VAL A C 1
ATOM 750 O O . VAL A 1 96 ? 13.026 -9.036 -12.784 1.00 90.94 96 VAL A O 1
ATOM 753 N N . TYR A 1 97 ? 11.811 -8.182 -11.107 1.00 87.12 97 TYR A N 1
ATOM 754 C CA . TYR A 1 97 ? 12.903 -7.380 -10.543 1.00 87.12 97 TYR A CA 1
ATOM 755 C C . TYR A 1 97 ? 13.716 -8.126 -9.467 1.00 87.12 97 TYR A C 1
ATOM 757 O O . TYR A 1 97 ? 14.737 -7.612 -8.995 1.00 87.12 97 TYR A O 1
ATOM 765 N N . GLY A 1 98 ? 13.343 -9.375 -9.175 1.00 86.12 98 GLY A N 1
ATOM 766 C CA . GLY A 1 98 ? 13.978 -10.262 -8.205 1.00 86.12 98 GLY A CA 1
ATOM 767 C C . GLY A 1 98 ? 13.421 -10.098 -6.792 1.00 86.12 98 GLY A C 1
ATOM 768 O O . GLY A 1 98 ? 12.861 -9.059 -6.455 1.00 86.12 98 GLY A O 1
ATOM 769 N N . SER A 1 99 ? 13.613 -11.137 -5.967 1.00 88.38 99 SER A N 1
ATOM 770 C CA . SER A 1 99 ? 13.038 -11.235 -4.617 1.00 88.38 99 SER A CA 1
ATOM 771 C C . SER A 1 99 ? 13.216 -9.940 -3.822 1.00 88.38 99 SER A C 1
ATOM 773 O O . SER A 1 99 ? 14.336 -9.543 -3.491 1.00 88.38 99 SER A O 1
ATOM 775 N N . ILE A 1 100 ? 12.088 -9.298 -3.518 1.00 90.12 100 ILE A N 1
ATOM 776 C CA . ILE A 1 100 ? 12.013 -8.047 -2.757 1.00 90.12 100 ILE A CA 1
ATOM 777 C C . ILE A 1 100 ? 12.418 -8.218 -1.283 1.00 90.12 100 ILE A C 1
ATOM 779 O O . ILE A 1 100 ? 12.787 -7.241 -0.634 1.00 90.12 100 ILE A O 1
ATOM 783 N N . ASP A 1 101 ? 12.491 -9.460 -0.795 1.00 88.25 101 ASP A N 1
ATOM 784 C CA . ASP A 1 101 ? 13.096 -9.810 0.495 1.00 88.25 101 ASP A CA 1
ATOM 785 C C . ASP A 1 101 ? 14.633 -9.746 0.476 1.00 88.25 101 ASP A C 1
ATOM 787 O O . ASP A 1 101 ? 15.278 -9.615 1.522 1.00 88.25 101 ASP A O 1
ATOM 791 N N . ASN A 1 102 ? 15.262 -9.803 -0.705 1.00 90.62 102 ASN A N 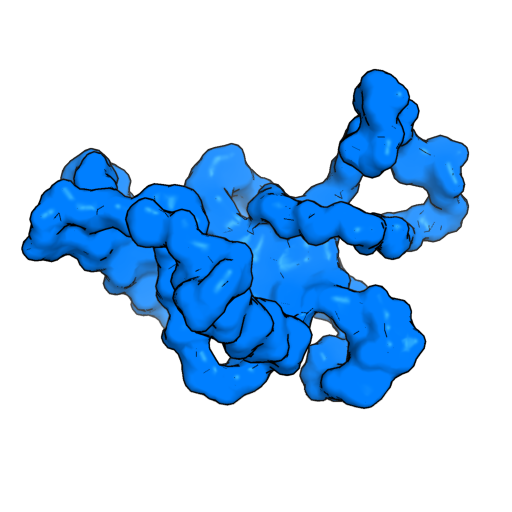1
ATOM 792 C CA . ASN A 1 102 ? 16.710 -9.683 -0.832 1.00 90.62 102 ASN A CA 1
ATOM 793 C C . ASN A 1 102 ? 17.140 -8.210 -0.778 1.00 90.62 102 ASN A C 1
ATOM 795 O O . ASN A 1 102 ? 17.316 -7.539 -1.799 1.00 90.62 102 ASN A O 1
ATOM 799 N N . LYS A 1 103 ? 17.384 -7.725 0.442 1.00 88.25 103 LYS A N 1
ATOM 800 C CA . LYS A 1 103 ? 17.852 -6.357 0.712 1.00 88.25 103 LYS A CA 1
ATOM 801 C C . LYS A 1 103 ? 19.063 -5.948 -0.138 1.00 88.25 103 LYS A C 1
ATOM 803 O O . LYS A 1 103 ? 19.083 -4.838 -0.668 1.00 88.25 103 LYS A O 1
ATOM 808 N N . THR A 1 104 ? 20.069 -6.816 -0.276 1.00 91.44 104 THR A N 1
ATOM 809 C CA . THR A 1 104 ? 21.285 -6.510 -1.050 1.00 91.44 104 THR A CA 1
ATOM 810 C C . THR A 1 104 ? 20.955 -6.284 -2.523 1.00 91.44 104 THR A C 1
ATOM 812 O O . THR A 1 104 ? 21.425 -5.313 -3.115 1.00 91.44 104 THR A O 1
ATOM 815 N N . LEU A 1 105 ? 20.101 -7.131 -3.103 1.00 92.25 105 LEU A N 1
ATOM 816 C CA . LEU A 1 105 ? 19.655 -6.989 -4.486 1.00 92.25 105 LEU A CA 1
ATOM 817 C C . LEU A 1 105 ? 18.832 -5.709 -4.684 1.00 92.25 105 LEU A C 1
ATOM 819 O O . LEU A 1 105 ? 19.075 -4.963 -5.634 1.00 92.25 105 LEU A O 1
ATOM 823 N N . MET A 1 106 ? 17.891 -5.422 -3.782 1.00 91.94 106 MET A N 1
ATOM 824 C CA . MET A 1 106 ? 17.058 -4.216 -3.860 1.00 91.94 106 MET A CA 1
ATOM 825 C C . MET A 1 106 ? 17.897 -2.936 -3.764 1.00 91.94 106 MET A C 1
ATOM 827 O O . MET A 1 106 ? 17.701 -2.009 -4.554 1.00 91.94 106 MET A O 1
ATOM 831 N N . ALA A 1 107 ? 18.909 -2.916 -2.888 1.00 90.06 107 ALA A N 1
ATOM 832 C CA . ALA A 1 107 ? 19.863 -1.815 -2.782 1.00 90.06 107 ALA A CA 1
ATOM 833 C C . ALA A 1 107 ? 20.698 -1.641 -4.064 1.00 90.06 107 ALA A C 1
ATOM 835 O O . ALA A 1 107 ? 20.819 -0.526 -4.574 1.00 90.06 107 ALA A O 1
ATOM 836 N N . GLN A 1 108 ? 21.216 -2.735 -4.638 1.00 92.56 108 GLN A N 1
ATOM 837 C CA . GLN A 1 108 ? 21.952 -2.704 -5.911 1.00 92.56 108 GLN A CA 1
ATOM 838 C C . GLN A 1 108 ? 21.089 -2.167 -7.062 1.00 92.56 108 GLN A C 1
ATOM 840 O O . GLN A 1 108 ? 21.563 -1.383 -7.886 1.00 92.56 108 GLN A O 1
ATOM 845 N N . ARG A 1 109 ? 19.804 -2.540 -7.102 1.00 90.81 109 ARG A N 1
ATOM 846 C CA . ARG A 1 109 ? 18.842 -2.058 -8.107 1.00 90.81 109 ARG A CA 1
ATOM 847 C C . ARG A 1 109 ? 18.308 -0.653 -7.827 1.00 90.81 109 ARG A C 1
ATOM 849 O O . ARG A 1 109 ? 17.692 -0.063 -8.717 1.00 90.81 109 ARG A O 1
ATOM 856 N N . ARG A 1 110 ? 18.576 -0.111 -6.633 1.00 92.00 110 ARG A N 1
ATOM 857 C CA . ARG A 1 110 ? 18.051 1.169 -6.133 1.00 92.00 110 ARG A CA 1
ATOM 858 C C . ARG A 1 110 ? 16.520 1.199 -6.156 1.00 92.00 110 ARG A C 1
ATOM 860 O O . ARG A 1 110 ? 15.921 2.166 -6.620 1.00 92.00 110 ARG A O 1
ATOM 867 N N . LEU A 1 111 ? 15.902 0.111 -5.701 1.00 92.56 111 LEU A N 1
ATOM 868 C CA . LEU A 1 111 ? 14.452 -0.018 -5.586 1.00 92.56 111 LEU A CA 1
ATOM 869 C C . LEU A 1 111 ? 14.039 0.116 -4.123 1.00 92.56 111 LEU A C 1
ATOM 871 O O . LEU A 1 111 ? 14.630 -0.503 -3.242 1.00 92.56 111 LEU A O 1
ATOM 875 N N . VAL A 1 112 ? 13.014 0.930 -3.886 1.00 92.88 112 VAL A N 1
ATOM 876 C CA . VAL A 1 112 ? 12.431 1.157 -2.553 1.00 92.88 112 VAL A CA 1
ATOM 877 C C . VAL A 1 112 ? 11.044 0.532 -2.412 1.00 92.88 112 VAL A C 1
ATOM 879 O O . VAL A 1 112 ? 10.550 0.352 -1.300 1.00 92.88 112 VAL A O 1
ATOM 882 N N . GLY A 1 113 ? 10.422 0.185 -3.540 1.00 93.88 113 GLY A N 1
ATOM 883 C CA . GLY A 1 113 ? 9.053 -0.288 -3.587 1.00 93.88 113 GLY A CA 1
ATOM 884 C C . GLY A 1 113 ? 8.518 -0.479 -5.003 1.00 93.88 113 GLY A C 1
ATOM 885 O O . GLY A 1 113 ? 9.227 -0.253 -5.986 1.00 93.88 113 GLY A O 1
ATOM 886 N N . ILE A 1 114 ? 7.252 -0.882 -5.077 1.00 95.19 114 ILE A N 1
ATOM 887 C CA . ILE A 1 114 ? 6.480 -1.120 -6.300 1.00 95.19 114 ILE A CA 1
ATOM 888 C C . ILE A 1 114 ? 5.234 -0.237 -6.232 1.00 95.19 114 ILE A C 1
ATOM 890 O O . ILE A 1 114 ? 4.419 -0.393 -5.329 1.00 95.19 114 ILE A O 1
ATOM 894 N N . SER A 1 115 ? 5.074 0.698 -7.167 1.00 94.88 115 SER A N 1
ATOM 895 C CA . SER A 1 115 ? 3.893 1.569 -7.202 1.00 94.88 115 SER A CA 1
ATOM 896 C C . SER A 1 115 ? 2.709 0.889 -7.895 1.00 94.88 115 SER A C 1
ATOM 898 O O . SER A 1 115 ? 2.895 0.119 -8.840 1.00 94.88 115 SER A O 1
ATOM 900 N N . LEU A 1 116 ? 1.497 1.199 -7.430 1.00 95.12 116 LEU A N 1
ATOM 901 C CA . LEU A 1 116 ? 0.231 0.861 -8.088 1.00 95.12 116 LEU A CA 1
ATOM 902 C C . LEU A 1 116 ? -0.293 2.009 -8.966 1.00 95.12 116 LEU A C 1
ATOM 904 O O . LEU A 1 116 ? -1.265 1.838 -9.699 1.00 95.12 116 LEU A O 1
ATOM 908 N N . TYR A 1 117 ? 0.349 3.176 -8.908 1.00 91.88 117 TYR A N 1
ATOM 909 C CA . TYR A 1 117 ? -0.060 4.380 -9.613 1.00 91.88 117 TYR A CA 1
ATOM 910 C C . TYR A 1 117 ? 0.910 4.722 -10.739 1.00 91.88 117 TYR A C 1
ATOM 912 O O . TYR A 1 117 ? 2.131 4.618 -10.628 1.00 91.88 117 TYR A O 1
ATOM 920 N N . THR A 1 118 ? 0.338 5.196 -11.839 1.00 90.38 118 THR A N 1
ATOM 921 C CA . THR A 1 118 ? 1.078 5.666 -13.003 1.00 90.38 118 THR A CA 1
ATOM 922 C C . THR A 1 118 ? 0.908 7.183 -13.112 1.00 90.38 118 THR A C 1
ATOM 924 O O . THR A 1 118 ? -0.180 7.631 -13.488 1.00 90.38 118 THR A O 1
ATOM 927 N N . PRO A 1 119 ? 1.940 8.000 -12.814 1.00 88.94 119 PRO A N 1
ATOM 928 C CA . PRO A 1 119 ? 1.812 9.452 -12.861 1.00 88.94 119 PRO A CA 1
ATOM 929 C C . PRO A 1 119 ? 1.477 9.950 -14.267 1.00 88.94 119 PRO A C 1
ATOM 931 O O . PRO A 1 119 ? 2.032 9.495 -15.269 1.00 88.94 119 PRO A O 1
ATOM 934 N N . ARG A 1 120 ? 0.555 10.918 -14.331 1.00 90.06 120 ARG A N 1
ATOM 935 C CA . ARG A 1 120 ? 0.152 11.611 -15.571 1.00 90.06 120 ARG A CA 1
ATOM 936 C C . ARG A 1 120 ? 0.775 13.004 -15.712 1.00 90.06 120 ARG A C 1
ATOM 938 O O . ARG A 1 120 ? 0.640 13.651 -16.755 1.00 90.06 120 ARG A O 1
ATOM 945 N N . LEU A 1 121 ? 1.465 13.455 -14.668 1.00 89.06 121 LEU A N 1
ATOM 946 C CA . LEU A 1 121 ? 2.186 14.717 -14.593 1.00 89.06 121 LEU A CA 1
ATOM 947 C C . LEU A 1 121 ? 3.635 14.444 -14.184 1.00 89.06 121 LEU A C 1
ATOM 949 O O . LEU A 1 121 ? 3.924 13.515 -13.435 1.00 89.06 121 LEU A O 1
ATOM 953 N N . ASN A 1 122 ? 4.551 15.266 -14.683 1.00 88.06 122 ASN A N 1
ATOM 954 C CA . ASN A 1 122 ? 5.915 15.318 -14.186 1.00 88.06 122 ASN A CA 1
ATOM 955 C C . ASN A 1 122 ? 5.965 16.266 -12.981 1.00 88.06 122 ASN A C 1
ATOM 957 O O . ASN A 1 122 ? 6.037 17.484 -13.149 1.00 88.06 122 ASN A O 1
ATOM 961 N N . GLU A 1 123 ? 5.927 15.686 -11.785 1.00 84.81 123 GLU A N 1
ATOM 962 C CA . GLU A 1 123 ? 5.882 16.410 -10.510 1.00 84.81 123 GLU A CA 1
ATOM 963 C C . GLU A 1 123 ? 7.239 16.986 -10.077 1.00 84.81 123 GLU A C 1
ATOM 965 O O . GLU A 1 123 ? 7.280 17.903 -9.264 1.00 84.81 123 GLU A O 1
ATOM 970 N N . ILE A 1 124 ? 8.352 16.502 -10.645 1.00 86.06 124 ILE A N 1
ATOM 971 C CA . ILE A 1 124 ? 9.704 16.994 -10.314 1.00 86.06 124 ILE A CA 1
ATOM 972 C C . ILE A 1 124 ? 10.115 18.226 -11.128 1.00 86.06 124 ILE A C 1
ATOM 974 O O . ILE A 1 124 ? 11.170 18.808 -10.879 1.00 86.06 124 ILE A O 1
ATOM 978 N N . ARG A 1 125 ? 9.307 18.632 -12.114 1.00 86.12 125 ARG A N 1
ATOM 979 C CA . ARG A 1 125 ? 9.520 19.850 -12.903 1.00 86.12 125 ARG A CA 1
ATOM 980 C C . ARG A 1 125 ? 8.521 20.923 -12.481 1.00 86.12 125 ARG A C 1
ATOM 982 O O . ARG A 1 125 ? 7.332 20.642 -12.375 1.00 86.12 125 ARG A O 1
ATOM 989 N N . TYR A 1 126 ? 8.994 22.161 -12.335 1.00 85.69 126 TYR A N 1
ATOM 990 C CA . TYR A 1 126 ? 8.134 23.330 -12.147 1.00 85.69 126 TYR A CA 1
ATOM 991 C C . TYR A 1 126 ? 8.189 24.271 -13.371 1.00 85.69 126 TYR A C 1
ATOM 993 O O . TYR A 1 126 ? 9.293 24.602 -13.814 1.00 85.69 126 TYR A O 1
ATOM 1001 N N . PRO A 1 127 ? 7.044 24.710 -13.934 1.00 91.00 127 PRO A N 1
ATOM 1002 C CA . PRO A 1 127 ? 5.694 24.226 -13.639 1.00 91.00 127 PRO A CA 1
ATOM 1003 C C . PRO A 1 127 ? 5.532 22.750 -14.033 1.00 91.00 127 PRO A C 1
ATOM 1005 O O . PRO A 1 127 ? 6.258 22.246 -14.898 1.00 91.00 127 PRO A O 1
ATOM 1008 N N . GLN A 1 128 ? 4.579 22.066 -13.395 1.00 91.12 128 GLN A N 1
ATOM 1009 C CA . GLN A 1 128 ? 4.264 20.680 -13.732 1.00 91.12 128 GLN A CA 1
ATOM 1010 C C . GLN A 1 128 ? 3.828 20.592 -15.194 1.00 91.12 128 GLN A C 1
ATOM 1012 O O . GLN A 1 128 ? 3.057 21.417 -15.688 1.00 91.12 128 GLN A O 1
ATOM 1017 N N . ILE A 1 129 ? 4.319 19.573 -15.892 1.00 91.44 129 ILE A N 1
ATOM 1018 C CA . ILE A 1 129 ? 3.955 19.309 -17.286 1.00 91.44 129 ILE A CA 1
ATOM 1019 C C . ILE A 1 129 ? 3.281 17.950 -17.398 1.00 91.44 129 ILE A C 1
ATOM 1021 O O . ILE A 1 129 ? 3.606 17.024 -16.655 1.00 91.44 129 ILE A O 1
ATOM 1025 N N . LYS A 1 130 ? 2.384 17.801 -18.373 1.00 91.75 130 LYS A N 1
ATOM 1026 C CA . LYS A 1 130 ? 1.806 16.497 -18.700 1.00 91.75 130 LYS A CA 1
ATOM 1027 C C . LYS A 1 130 ? 2.908 15.527 -19.115 1.00 91.75 130 LYS A C 1
ATOM 1029 O O . LYS A 1 130 ? 3.720 15.838 -19.985 1.00 91.75 130 LYS A O 1
ATOM 1034 N N . TRP A 1 131 ? 2.899 14.342 -18.519 1.00 89.12 131 TRP A N 1
ATOM 1035 C CA . TRP A 1 131 ? 3.815 13.263 -18.851 1.00 89.12 131 TRP A CA 1
ATOM 1036 C C . TRP A 1 131 ? 3.025 11.968 -19.002 1.00 89.12 131 TRP A C 1
ATOM 1038 O O . TRP A 1 131 ? 2.279 11.576 -18.112 1.00 89.12 131 TRP A O 1
ATOM 1048 N N . LEU A 1 132 ? 3.130 11.343 -20.173 1.00 89.50 132 LEU A N 1
ATOM 1049 C CA . LEU A 1 132 ? 2.413 10.113 -20.493 1.00 89.50 132 LEU A CA 1
ATOM 1050 C C . LEU A 1 132 ? 3.436 8.989 -20.668 1.00 89.50 132 LEU A C 1
ATOM 1052 O O . LEU A 1 132 ? 4.160 9.015 -21.666 1.00 89.50 132 LEU A O 1
ATOM 1056 N N . PRO A 1 133 ? 3.489 8.009 -19.751 1.00 88.06 133 PRO A N 1
ATOM 1057 C CA . PRO A 1 133 ? 4.423 6.889 -19.838 1.00 88.06 133 PRO A CA 1
ATOM 1058 C C . PRO A 1 133 ? 4.337 6.147 -21.163 1.00 88.06 133 PRO A C 1
ATOM 1060 O O . PRO A 1 133 ? 5.362 5.962 -21.803 1.00 88.06 133 PRO A O 1
ATOM 1063 N N . GLU A 1 134 ? 3.124 5.873 -21.647 1.00 87.38 134 GLU A N 1
ATOM 1064 C CA . GLU A 1 134 ? 2.881 5.211 -22.942 1.00 87.38 134 GLU A CA 1
ATOM 1065 C C . GLU A 1 134 ? 3.601 5.890 -24.127 1.00 87.38 134 GLU A C 1
ATOM 1067 O O . GLU A 1 134 ? 3.824 5.269 -25.159 1.00 87.38 134 GLU A O 1
ATOM 1072 N N . LYS A 1 135 ? 3.922 7.188 -24.010 1.00 89.56 135 LYS A N 1
ATOM 1073 C CA . LYS A 1 135 ? 4.653 7.957 -25.031 1.00 89.56 135 LYS A CA 1
ATOM 1074 C C . LYS A 1 135 ? 6.140 8.126 -24.717 1.00 89.56 135 LYS A C 1
ATOM 1076 O O . LYS A 1 135 ? 6.911 8.452 -25.612 1.00 89.56 135 LYS A O 1
ATOM 1081 N N . ALA A 1 136 ? 6.522 8.004 -23.450 1.00 86.75 136 ALA A N 1
ATOM 1082 C CA . ALA A 1 136 ? 7.869 8.280 -22.960 1.00 86.75 136 ALA A CA 1
ATOM 1083 C C . ALA A 1 136 ? 8.709 7.012 -22.758 1.00 86.75 136 ALA A C 1
ATOM 1085 O O . ALA A 1 136 ? 9.927 7.103 -22.619 1.00 86.75 136 ALA A O 1
ATOM 1086 N N . THR A 1 137 ? 8.072 5.845 -22.702 1.00 86.44 137 THR A N 1
ATOM 1087 C CA . THR A 1 137 ? 8.711 4.558 -22.443 1.00 86.44 137 THR A CA 1
ATOM 1088 C C . THR A 1 137 ? 8.154 3.482 -23.376 1.00 86.44 137 THR A C 1
ATOM 1090 O O . THR A 1 137 ? 6.977 3.498 -23.717 1.00 86.44 137 THR A O 1
ATOM 1093 N N . ASN A 1 138 ? 9.013 2.531 -23.753 1.00 88.19 138 ASN A N 1
ATOM 1094 C CA . ASN A 1 138 ? 8.653 1.343 -24.538 1.00 88.19 138 ASN A CA 1
ATOM 1095 C C . ASN A 1 138 ? 8.482 0.091 -23.656 1.00 88.19 138 ASN A C 1
ATOM 1097 O O . ASN A 1 138 ? 8.404 -1.025 -24.165 1.00 88.19 138 ASN A O 1
ATOM 1101 N N . THR A 1 139 ? 8.496 0.253 -22.333 1.00 87.25 139 THR A N 1
ATOM 1102 C CA . THR A 1 139 ? 8.350 -0.829 -21.359 1.00 87.25 139 THR A CA 1
ATOM 1103 C C . THR A 1 139 ? 7.043 -0.684 -20.588 1.00 87.25 139 THR A C 1
ATOM 1105 O O . THR A 1 139 ? 6.596 0.425 -20.300 1.00 87.25 139 THR A O 1
ATOM 1108 N N . ALA A 1 140 ? 6.455 -1.822 -20.208 1.00 85.44 140 ALA A N 1
ATOM 1109 C CA . ALA A 1 140 ? 5.225 -1.876 -19.412 1.00 85.44 140 ALA A CA 1
ATOM 1110 C C . ALA A 1 140 ? 5.388 -1.292 -17.993 1.00 85.44 140 ALA A C 1
ATOM 1112 O O . ALA A 1 140 ? 4.409 -0.942 -17.345 1.00 85.44 140 ALA A O 1
ATOM 1113 N N . ALA A 1 141 ? 6.629 -1.180 -17.516 1.00 90.50 141 ALA A N 1
ATOM 1114 C CA . ALA A 1 141 ? 6.988 -0.641 -16.213 1.00 90.50 141 ALA A CA 1
ATOM 1115 C C . ALA A 1 141 ? 8.165 0.328 -16.353 1.00 90.50 141 ALA A C 1
ATOM 1117 O O . ALA A 1 141 ? 9.016 0.158 -17.228 1.00 90.50 141 ALA A O 1
ATOM 1118 N N . PHE A 1 142 ? 8.258 1.316 -15.468 1.00 90.38 142 PHE A N 1
ATOM 1119 C CA . PHE A 1 142 ? 9.358 2.277 -15.435 1.00 90.38 142 PHE A CA 1
ATOM 1120 C C . PHE A 1 142 ? 9.698 2.655 -13.993 1.00 90.38 142 PHE A C 1
ATOM 1122 O O . PHE A 1 142 ? 8.925 2.424 -13.067 1.00 90.38 142 PHE A O 1
ATOM 1129 N N . ARG A 1 143 ? 10.885 3.236 -13.794 1.00 90.44 143 ARG A N 1
ATOM 1130 C CA . ARG A 1 143 ? 11.321 3.712 -12.477 1.00 90.44 143 ARG A CA 1
ATOM 1131 C C . ARG A 1 143 ? 10.905 5.162 -12.284 1.00 90.44 143 ARG A C 1
ATOM 1133 O O . ARG A 1 143 ? 11.175 5.995 -13.146 1.00 90.44 143 ARG A O 1
ATOM 1140 N N . LEU A 1 144 ? 10.318 5.450 -11.129 1.00 88.00 144 LEU A N 1
ATOM 1141 C CA . LEU A 1 144 ? 9.977 6.796 -10.689 1.00 88.00 144 LEU A CA 1
ATOM 1142 C C . LEU A 1 144 ? 10.887 7.192 -9.519 1.00 88.00 144 LEU A C 1
ATOM 1144 O O . LEU A 1 144 ? 11.183 6.371 -8.655 1.00 88.00 144 LEU A O 1
ATOM 1148 N N . GLN A 1 145 ? 11.356 8.441 -9.512 1.00 88.19 145 GLN A N 1
ATOM 1149 C CA . GLN A 1 145 ? 12.188 8.984 -8.425 1.00 88.19 145 GLN A CA 1
ATOM 1150 C C . GLN A 1 145 ? 11.365 9.622 -7.298 1.00 88.19 145 GLN A C 1
ATOM 1152 O O . GLN A 1 145 ? 11.911 9.968 -6.255 1.00 88.19 145 GLN A O 1
ATOM 1157 N N . VAL A 1 146 ? 10.060 9.773 -7.513 1.00 85.62 146 VAL A N 1
ATOM 1158 C CA . VAL A 1 146 ? 9.102 10.282 -6.535 1.00 85.62 146 VAL A CA 1
ATOM 1159 C C . VAL A 1 146 ? 8.379 9.088 -5.913 1.00 85.62 146 VAL A C 1
ATOM 1161 O O . VAL A 1 146 ? 7.905 8.226 -6.660 1.00 85.62 146 VAL A O 1
ATOM 1164 N N . PRO A 1 147 ? 8.309 8.987 -4.575 1.00 83.31 147 PRO A N 1
ATOM 1165 C CA . PRO A 1 147 ? 7.489 7.972 -3.933 1.00 83.31 147 PRO A CA 1
ATOM 1166 C C . PRO A 1 147 ? 6.013 8.235 -4.238 1.00 83.31 147 PRO A C 1
ATOM 1168 O O . PRO A 1 147 ? 5.554 9.372 -4.218 1.00 83.31 147 PRO A O 1
ATOM 1171 N N . CYS A 1 148 ? 5.264 7.174 -4.505 1.00 83.38 148 CYS A N 1
ATOM 1172 C CA . CYS A 1 148 ? 3.825 7.263 -4.703 1.00 83.38 148 CYS A CA 1
ATOM 1173 C C . CYS A 1 148 ? 3.101 7.208 -3.349 1.00 83.38 148 CYS A C 1
ATOM 1175 O O . CYS A 1 148 ? 3.365 6.303 -2.556 1.00 83.38 148 CYS A O 1
ATOM 1177 N N . SER A 1 149 ? 2.188 8.153 -3.102 1.00 77.56 149 SER A N 1
ATOM 1178 C CA . SER A 1 149 ? 1.289 8.152 -1.937 1.00 77.56 149 SER A CA 1
ATOM 1179 C C . SER A 1 149 ? -0.020 7.391 -2.185 1.00 77.56 149 SER A C 1
ATOM 1181 O O . SER A 1 149 ? -0.576 6.822 -1.255 1.00 77.56 149 SER A O 1
ATOM 1183 N N . TRP A 1 150 ? -0.483 7.300 -3.435 1.00 86.88 150 TRP A N 1
ATOM 1184 C CA . TRP A 1 150 ? -1.733 6.626 -3.829 1.00 86.88 150 TRP A CA 1
ATOM 1185 C C . TRP A 1 150 ? -1.577 5.118 -4.069 1.00 86.88 150 TRP A C 1
ATOM 1187 O O . TRP A 1 150 ? -2.023 4.575 -5.078 1.00 86.88 150 TRP A O 1
ATOM 1197 N N . GLY A 1 151 ? -0.913 4.441 -3.136 1.00 90.56 151 GLY A N 1
ATOM 1198 C CA . GLY A 1 151 ? -0.702 2.999 -3.176 1.00 90.56 151 GLY A CA 1
ATOM 1199 C C . GLY A 1 151 ? 0.635 2.596 -3.789 1.00 90.56 151 GLY A C 1
ATOM 1200 O O . GLY A 1 151 ? 0.851 2.602 -5.005 1.00 90.56 151 GLY A O 1
ATOM 1201 N N . ALA A 1 152 ? 1.543 2.173 -2.917 1.00 93.69 152 ALA A N 1
ATOM 1202 C CA . ALA A 1 152 ? 2.800 1.547 -3.293 1.00 93.69 152 ALA A CA 1
ATOM 1203 C C . ALA A 1 152 ? 3.226 0.550 -2.223 1.00 93.69 152 ALA A C 1
ATOM 1205 O O . ALA A 1 152 ? 3.137 0.837 -1.030 1.00 93.69 152 ALA A O 1
ATOM 1206 N N . LEU A 1 153 ? 3.699 -0.621 -2.646 1.00 94.56 153 LEU A N 1
ATOM 1207 C CA . LEU A 1 153 ? 4.356 -1.538 -1.734 1.00 94.56 153 LEU A CA 1
ATOM 1208 C C . LEU A 1 153 ? 5.733 -0.965 -1.418 1.00 94.56 153 LEU A C 1
ATOM 1210 O O . LEU A 1 153 ? 6.541 -0.804 -2.328 1.00 94.56 153 LEU A O 1
ATOM 1214 N N . PHE A 1 154 ? 6.023 -0.696 -0.152 1.00 93.19 154 PHE A N 1
ATOM 1215 C CA . PHE A 1 154 ? 7.362 -0.370 0.318 1.00 93.19 154 PHE A CA 1
ATOM 1216 C C . PHE A 1 154 ? 8.044 -1.622 0.853 1.00 93.19 154 PHE A C 1
ATOM 1218 O O . PHE A 1 154 ? 7.494 -2.372 1.666 1.00 93.19 154 PHE A O 1
ATOM 1225 N N . ILE A 1 155 ? 9.278 -1.829 0.401 1.00 93.00 155 ILE A N 1
ATOM 1226 C CA . ILE A 1 155 ? 10.098 -2.962 0.817 1.00 93.00 155 ILE A CA 1
ATOM 1227 C C . ILE A 1 155 ? 10.408 -2.808 2.303 1.00 93.00 155 ILE A C 1
ATOM 1229 O O . ILE A 1 155 ? 10.960 -1.794 2.729 1.00 93.00 155 ILE A O 1
ATOM 1233 N N . GLY A 1 156 ? 10.093 -3.829 3.094 1.00 91.00 156 GLY A N 1
ATOM 1234 C CA . GLY A 1 156 ? 10.119 -3.736 4.555 1.00 91.00 156 GLY A CA 1
ATOM 1235 C C . GLY A 1 156 ? 11.486 -3.375 5.138 1.00 91.00 156 GLY A C 1
ATOM 1236 O O . GLY A 1 156 ? 11.566 -2.605 6.092 1.00 91.00 156 GLY A O 1
ATOM 1237 N N . SER A 1 157 ? 12.584 -3.836 4.529 1.00 89.12 157 SER A N 1
ATOM 1238 C CA . SER A 1 157 ? 13.930 -3.431 4.955 1.00 89.12 157 SER A CA 1
ATOM 1239 C C . SER A 1 157 ? 14.207 -1.944 4.721 1.00 89.12 157 SER A C 1
ATOM 1241 O O . SER A 1 157 ? 14.830 -1.303 5.561 1.00 89.12 157 SER A O 1
ATOM 1243 N N . VAL A 1 158 ? 13.736 -1.398 3.595 1.00 89.75 158 VAL A N 1
ATOM 1244 C CA . VAL A 1 158 ? 13.883 0.025 3.255 1.00 89.75 158 VAL A CA 1
ATOM 1245 C C . VAL A 1 158 ? 12.965 0.864 4.136 1.00 89.75 158 VAL A C 1
ATOM 1247 O O . VAL A 1 158 ? 13.378 1.891 4.666 1.00 89.75 158 VAL A O 1
ATOM 1250 N N . TRP A 1 159 ? 11.737 0.395 4.357 1.00 89.88 159 TRP A N 1
ATOM 1251 C CA . TRP A 1 159 ? 10.784 1.067 5.225 1.00 89.88 159 TRP A CA 1
ATOM 1252 C C . TRP A 1 159 ? 11.288 1.171 6.668 1.00 89.88 159 TRP A C 1
ATOM 1254 O O . TRP A 1 159 ? 11.229 2.234 7.282 1.00 89.88 159 TRP A O 1
ATOM 1264 N N . LYS A 1 160 ? 11.873 0.094 7.199 1.00 89.19 160 LYS A N 1
ATOM 1265 C CA . LYS A 1 160 ? 12.496 0.091 8.527 1.00 89.19 160 LYS A CA 1
ATOM 1266 C C . LYS A 1 160 ? 13.612 1.132 8.650 1.00 89.19 160 LYS A C 1
ATOM 1268 O O . LYS A 1 160 ? 13.704 1.820 9.666 1.00 89.19 160 LYS A O 1
ATOM 1273 N N . GLU A 1 161 ? 14.449 1.265 7.622 1.00 89.50 161 GLU A N 1
ATOM 1274 C CA . GLU A 1 161 ? 15.486 2.301 7.565 1.00 89.50 161 GLU A CA 1
ATOM 1275 C C . GLU A 1 161 ? 14.884 3.705 7.490 1.00 89.50 161 GLU A C 1
ATOM 1277 O O . GLU A 1 161 ? 15.350 4.604 8.191 1.00 89.50 161 GLU A O 1
ATOM 1282 N N . PHE A 1 162 ? 13.816 3.887 6.710 1.00 89.81 162 PHE A N 1
ATOM 1283 C CA . PHE A 1 162 ? 13.083 5.147 6.639 1.00 89.81 162 PHE A CA 1
ATOM 1284 C C . PHE A 1 162 ? 12.498 5.553 7.997 1.00 89.81 162 PHE A C 1
ATOM 1286 O O . PHE A 1 162 ? 12.679 6.696 8.406 1.00 89.81 162 PHE A O 1
ATOM 1293 N N . ILE A 1 163 ? 11.865 4.637 8.735 1.00 89.44 163 ILE A N 1
ATOM 1294 C CA . ILE A 1 163 ? 11.322 4.924 10.073 1.00 89.44 163 ILE A CA 1
ATOM 1295 C C . ILE A 1 163 ? 12.439 5.292 11.059 1.00 89.44 163 ILE A C 1
ATOM 1297 O O . ILE A 1 163 ? 12.305 6.256 11.816 1.00 89.44 163 ILE A O 1
ATOM 1301 N N . ALA A 1 164 ? 13.575 4.588 11.020 1.00 89.94 164 ALA A N 1
ATOM 1302 C CA . ALA A 1 164 ? 14.738 4.937 11.835 1.00 89.94 164 ALA A CA 1
ATOM 1303 C C . ALA A 1 164 ? 15.274 6.339 11.487 1.00 89.94 164 ALA A C 1
ATOM 1305 O O . ALA A 1 164 ? 15.510 7.155 12.381 1.00 89.94 164 ALA A O 1
ATOM 1306 N N . PHE A 1 165 ? 15.406 6.643 10.193 1.00 90.62 165 PHE A N 1
ATOM 1307 C CA . PHE A 1 165 ? 15.780 7.967 9.705 1.00 90.62 165 PHE A CA 1
ATOM 1308 C C . PHE A 1 165 ? 14.784 9.039 10.164 1.00 90.62 165 PHE A C 1
ATOM 1310 O O . PHE A 1 165 ? 15.199 10.061 10.708 1.00 90.62 165 PHE A O 1
ATOM 1317 N N . TYR A 1 166 ? 13.481 8.800 10.016 1.00 89.50 166 TYR A N 1
ATOM 1318 C CA . TYR A 1 166 ? 12.427 9.716 10.440 1.00 89.50 166 TYR A CA 1
ATOM 1319 C C . TYR A 1 166 ? 12.556 10.050 11.929 1.00 89.50 166 TYR A C 1
ATOM 1321 O O . TYR A 1 166 ? 12.678 11.221 12.284 1.00 89.50 166 TYR A O 1
ATOM 1329 N N . HIS A 1 167 ? 12.635 9.041 12.803 1.00 88.00 167 HIS A N 1
ATOM 1330 C CA . HIS A 1 167 ? 12.750 9.257 14.247 1.00 88.00 167 HIS A CA 1
ATOM 1331 C C . HIS A 1 167 ? 14.015 10.013 14.662 1.00 88.00 167 HIS A C 1
ATOM 1333 O O . HIS A 1 167 ? 13.977 10.758 15.641 1.00 88.00 167 HIS A O 1
ATOM 1339 N N . LEU A 1 168 ? 15.124 9.851 13.937 1.00 89.56 168 LEU A N 1
ATOM 1340 C CA . LEU A 1 168 ? 16.334 10.645 14.161 1.00 89.56 168 LEU A CA 1
ATOM 1341 C C . LEU A 1 168 ? 16.141 12.102 13.728 1.00 89.56 168 LEU A C 1
ATOM 1343 O O . LEU A 1 168 ? 16.621 13.011 14.400 1.00 89.56 168 LEU A O 1
ATOM 1347 N N . ARG A 1 169 ? 15.438 12.335 12.616 1.00 87.69 169 ARG A N 1
ATOM 1348 C CA . ARG A 1 169 ? 15.298 13.660 11.995 1.00 87.69 169 ARG A CA 1
ATOM 1349 C C . ARG A 1 169 ? 14.219 14.533 12.615 1.00 87.69 169 ARG A C 1
ATOM 1351 O O . ARG A 1 169 ? 14.328 15.748 12.502 1.00 87.69 169 ARG A O 1
ATOM 1358 N N . VAL A 1 170 ? 13.231 13.945 13.283 1.00 85.94 170 VAL A N 1
ATOM 1359 C CA . VAL A 1 170 ? 12.205 14.689 14.036 1.00 85.94 170 VAL A CA 1
ATOM 1360 C C . VAL A 1 170 ? 12.645 15.075 15.455 1.00 85.94 170 VAL A C 1
ATOM 1362 O O . VAL A 1 170 ? 11.852 15.609 16.227 1.00 85.94 170 VAL A O 1
ATOM 1365 N N . ARG A 1 171 ? 13.897 14.781 15.828 1.00 83.06 171 ARG A N 1
ATOM 1366 C CA . ARG A 1 171 ? 14.498 15.196 17.100 1.00 83.06 171 ARG A CA 1
ATOM 1367 C C . ARG A 1 171 ? 15.358 16.442 16.908 1.00 83.06 171 ARG A C 1
ATOM 1369 O O . ARG A 1 171 ? 15.950 16.664 15.850 1.00 83.06 171 ARG A O 1
ATOM 1376 N N . GLN A 1 172 ? 15.477 17.225 17.978 1.00 75.88 172 GLN A N 1
ATOM 1377 C CA . GLN A 1 172 ? 16.473 18.292 18.076 1.00 75.88 172 GLN A CA 1
ATOM 1378 C C . GLN A 1 172 ? 17.887 17.719 17.839 1.00 75.88 172 GLN A C 1
ATOM 1380 O O . GLN A 1 172 ? 18.171 16.622 18.330 1.00 75.88 172 GLN A O 1
ATOM 1385 N N . PRO A 1 173 ? 18.779 18.412 17.102 1.00 80.19 173 PRO A N 1
ATOM 1386 C CA . PRO A 1 173 ? 18.655 19.777 16.576 1.00 80.19 173 PRO A CA 1
ATOM 1387 C C . PRO A 1 173 ? 18.123 19.861 15.131 1.00 80.19 173 PRO A C 1
ATOM 1389 O O . PRO A 1 173 ? 18.183 20.925 14.526 1.00 80.19 173 PRO A O 1
ATOM 1392 N N . PHE A 1 174 ? 17.687 18.751 14.526 1.00 71.12 174 PHE A N 1
ATOM 1393 C CA . PHE A 1 174 ? 17.437 18.710 13.084 1.00 71.12 174 PHE A CA 1
ATOM 1394 C C . PHE A 1 174 ? 16.139 19.411 12.699 1.00 71.12 174 PHE A C 1
ATOM 1396 O O . PHE A 1 174 ? 16.175 20.382 11.950 1.00 71.12 174 PHE A O 1
ATOM 1403 N N . PHE A 1 175 ? 15.009 18.924 13.209 1.00 64.94 175 PHE A N 1
ATOM 1404 C CA . PHE A 1 175 ? 13.699 19.521 12.985 1.00 64.94 175 PHE A CA 1
ATOM 1405 C C . PHE A 1 175 ? 12.777 19.199 14.157 1.00 64.94 175 PHE A C 1
ATOM 1407 O O . PHE A 1 175 ? 12.575 18.034 14.491 1.00 64.94 175 PHE A O 1
ATOM 1414 N N . ASN A 1 176 ? 12.200 20.234 14.767 1.00 57.56 176 ASN A N 1
ATOM 1415 C CA . ASN A 1 176 ? 11.092 20.074 15.696 1.00 57.56 176 ASN A CA 1
ATOM 1416 C C . ASN A 1 176 ? 9.784 20.123 14.902 1.00 57.56 176 ASN A C 1
ATOM 1418 O O . ASN A 1 176 ? 9.346 21.201 14.513 1.00 57.56 176 ASN A O 1
ATOM 1422 N N . PHE A 1 177 ? 9.203 18.957 14.622 1.00 60.47 177 PHE A N 1
ATOM 1423 C CA . PHE A 1 177 ? 7.895 18.846 13.968 1.00 60.47 177 PHE A CA 1
ATOM 1424 C C . PHE A 1 177 ? 6.745 18.627 14.968 1.00 60.47 177 PHE A C 1
ATOM 1426 O O . PHE A 1 177 ? 5.682 18.168 14.544 1.00 60.47 177 PHE A O 1
ATOM 1433 N N . SER A 1 178 ? 6.999 18.876 16.262 1.00 55.56 178 SER A N 1
ATOM 1434 C CA . SER A 1 178 ? 5.980 18.875 17.322 1.00 55.56 178 SER A CA 1
ATOM 1435 C C . SER A 1 178 ? 4.986 20.010 17.132 1.00 55.56 178 SER A C 1
ATOM 1437 O O . SER A 1 178 ? 5.436 21.100 16.709 1.00 55.56 178 SER A O 1
#